Protein AF-A0A1S8T6Y0-F1 (afdb_monomer_lite)

Sequence (111 aa):
MKTNRYQKGVNKLMDFTYGDIYTCSGLDNKQRSLVTISSLVTQGTLPQLEYWFNSMLDTEEIIKTFIQLLSYIGFPRLLNAIEVAKKVFSQRGITVKIPKIKFIYLKLRLD

pLDDT: mean 76.75, std 12.47, range [40.62, 91.19]

Radius of gyration: 17.1 Å; chains: 1; bounding box: 29×28×60 Å

Secondary structure (DSSP, 8-state):
-PPPHHHHHHHHHHIIIIIIITT-TT--HHHHHHHHHHHHHHHT-HHHHHHHHHH-S-HHHHHHHHHHHHHHHHHHHHHHHHHHHHHHHHHTTPPP-----TTTTTTS---

InterPro domains:
  IPR003779 Alkyl hydroperoxide reductase AhpD/CMD-like [PF02627] (13-86)
  IPR029032 AhpD-like [G3DSA:1.20.1290.10] (4-93)
  IPR029032 AhpD-like [SSF69118] (12-97)
  IPR052512 4-carboxymuconolactone decarboxylase/NDH-1 regulator [PTHR33570] (13-92)

Structure (mmCIF, N/CA/C/O backbone):
data_AF-A0A1S8T6Y0-F1
#
_entry.id   AF-A0A1S8T6Y0-F1
#
loop_
_atom_site.group_PDB
_atom_site.id
_atom_site.type_symbol
_atom_site.label_atom_id
_atom_site.label_alt_id
_atom_site.label_comp_id
_atom_site.label_asym_id
_atom_site.label_entity_id
_atom_site.label_seq_id
_atom_site.pdbx_PDB_ins_code
_atom_site.Cartn_x
_atom_site.Cartn_y
_atom_site.Cartn_z
_atom_site.occupancy
_atom_site.B_iso_or_equiv
_atom_site.auth_seq_id
_atom_site.auth_comp_id
_atom_site.auth_asym_id
_atom_site.auth_atom_id
_atom_site.pdbx_PDB_model_num
ATOM 1 N N . MET A 1 1 ? -2.304 1.640 -39.093 1.00 51.12 1 MET A N 1
ATOM 2 C CA . MET A 1 1 ? -1.772 2.892 -38.500 1.00 51.12 1 MET A CA 1
ATOM 3 C C . MET A 1 1 ? -0.311 2.681 -38.125 1.00 51.12 1 MET A C 1
ATOM 5 O O . MET A 1 1 ? -0.027 1.704 -37.448 1.00 51.12 1 MET A O 1
ATOM 9 N N . LYS A 1 2 ? 0.620 3.527 -38.592 1.00 54.06 2 LYS A N 1
ATOM 10 C CA . LYS A 1 2 ? 2.041 3.445 -38.203 1.00 54.06 2 LYS A CA 1
ATOM 11 C C . LYS A 1 2 ? 2.207 4.057 -36.806 1.00 54.06 2 LYS A C 1
ATOM 13 O O . LYS A 1 2 ? 1.938 5.240 -36.630 1.00 54.06 2 LYS A O 1
ATOM 18 N N . THR A 1 3 ? 2.614 3.255 -35.827 1.00 60.72 3 THR A N 1
ATOM 19 C CA . THR A 1 3 ? 2.874 3.675 -34.440 1.00 60.72 3 THR A CA 1
ATOM 20 C C . THR A 1 3 ? 4.035 4.676 -34.407 1.00 60.72 3 THR A C 1
ATOM 22 O O . THR A 1 3 ? 5.099 4.405 -34.969 1.00 60.72 3 THR A O 1
ATOM 25 N N . ASN A 1 4 ? 3.851 5.847 -33.785 1.00 82.88 4 ASN A N 1
ATOM 26 C CA . ASN A 1 4 ? 4.898 6.880 -33.750 1.00 82.88 4 ASN A CA 1
ATOM 27 C C . ASN A 1 4 ? 6.030 6.509 -32.752 1.00 82.88 4 ASN A C 1
ATOM 29 O O . ASN A 1 4 ? 5.873 5.605 -31.928 1.00 82.88 4 ASN A O 1
ATOM 33 N N . ARG A 1 5 ? 7.181 7.207 -32.799 1.00 72.50 5 ARG A N 1
ATOM 34 C CA . ARG A 1 5 ? 8.342 6.948 -31.910 1.00 72.50 5 ARG A CA 1
ATOM 35 C C . ARG A 1 5 ? 8.002 6.951 -30.411 1.00 72.50 5 ARG A C 1
ATOM 37 O O . ARG A 1 5 ? 8.547 6.126 -29.687 1.00 72.50 5 ARG A O 1
ATOM 44 N N . TYR A 1 6 ? 7.118 7.839 -29.963 1.00 73.88 6 TYR A N 1
ATOM 45 C CA . TYR A 1 6 ? 6.654 7.923 -28.577 1.00 73.88 6 TYR A CA 1
ATOM 46 C C . TYR A 1 6 ? 5.845 6.684 -28.185 1.00 73.88 6 TYR A C 1
ATOM 48 O O . TYR A 1 6 ? 6.172 6.024 -27.203 1.00 73.88 6 TYR A O 1
ATOM 56 N N . GLN A 1 7 ? 4.869 6.288 -29.006 1.00 70.38 7 GLN A N 1
ATOM 57 C CA . GLN A 1 7 ? 4.090 5.067 -28.762 1.00 70.38 7 GLN A CA 1
ATOM 58 C C . GLN A 1 7 ? 4.976 3.813 -28.773 1.00 70.38 7 GLN A C 1
ATOM 60 O O . GLN A 1 7 ? 4.799 2.915 -27.958 1.00 70.38 7 GLN A O 1
ATOM 65 N N . LYS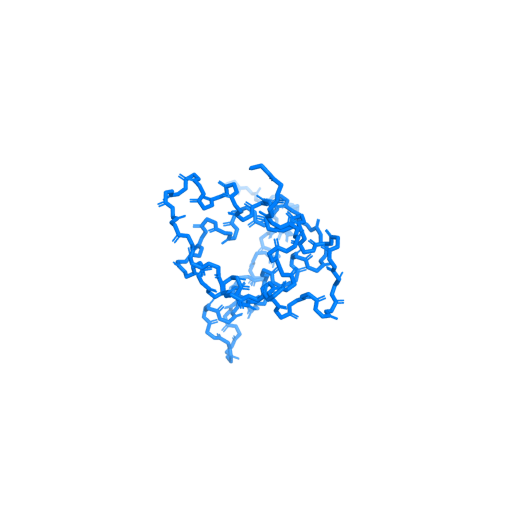 A 1 8 ? 5.989 3.771 -29.646 1.00 72.88 8 LYS A N 1
ATOM 66 C CA . LYS A 1 8 ? 6.970 2.678 -29.682 1.00 72.88 8 LYS A CA 1
ATOM 67 C C . LYS A 1 8 ? 7.828 2.618 -28.409 1.00 72.88 8 LYS A C 1
ATOM 69 O O . LYS A 1 8 ? 8.199 1.528 -27.987 1.00 72.88 8 LYS A O 1
ATOM 74 N N . GLY A 1 9 ? 8.138 3.768 -27.808 1.00 72.94 9 GLY A N 1
ATOM 75 C CA . GLY A 1 9 ? 8.833 3.855 -26.521 1.00 72.94 9 GLY A CA 1
ATOM 76 C C . GLY A 1 9 ? 7.970 3.377 -25.353 1.00 72.94 9 GLY A C 1
ATOM 77 O O . GLY A 1 9 ? 8.427 2.562 -24.559 1.00 72.94 9 GLY A O 1
ATOM 78 N N . VAL A 1 10 ? 6.709 3.814 -25.296 1.00 76.00 10 VAL A N 1
ATOM 79 C CA . VAL A 1 10 ? 5.742 3.374 -24.274 1.00 76.00 10 VAL A CA 1
ATOM 80 C C . VAL A 1 10 ? 5.494 1.866 -24.353 1.00 76.00 10 VAL A C 1
ATOM 82 O O . VAL A 1 10 ? 5.516 1.201 -23.321 1.00 76.00 10 VAL A O 1
ATOM 85 N N . ASN A 1 11 ? 5.346 1.307 -25.559 1.00 75.00 11 ASN A N 1
ATOM 86 C CA . ASN A 1 11 ? 5.161 -0.136 -25.737 1.00 75.00 11 ASN A CA 1
ATOM 87 C C . ASN A 1 11 ? 6.366 -0.931 -25.225 1.00 75.00 11 ASN A C 1
ATOM 89 O O . ASN A 1 11 ? 6.183 -1.878 -24.478 1.00 75.00 11 ASN A O 1
ATOM 93 N N . LYS A 1 12 ? 7.597 -0.492 -25.521 1.00 78.50 12 LYS A N 1
ATOM 94 C CA . LYS A 1 12 ? 8.798 -1.135 -24.962 1.00 78.50 12 LYS A CA 1
ATOM 95 C C . LYS A 1 12 ? 8.832 -1.101 -23.435 1.00 78.50 12 LYS A C 1
ATOM 97 O O . LYS A 1 12 ? 9.303 -2.049 -22.818 1.00 78.50 12 LYS A O 1
ATOM 102 N N . LEU A 1 13 ? 8.359 -0.011 -22.828 1.00 76.00 13 LEU A N 1
ATOM 103 C CA . LEU A 1 13 ? 8.288 0.105 -21.374 1.00 76.00 13 LEU A CA 1
ATOM 104 C C . LEU A 1 13 ? 7.262 -0.872 -20.789 1.00 76.00 13 LEU A C 1
ATOM 106 O O . LEU A 1 13 ? 7.548 -1.539 -19.800 1.00 76.00 13 LEU A O 1
ATOM 110 N N . MET A 1 14 ? 6.087 -0.977 -21.413 1.00 76.50 14 MET A N 1
ATOM 111 C CA . MET A 1 14 ? 5.053 -1.946 -21.043 1.00 76.50 14 MET A CA 1
ATOM 112 C C . MET A 1 14 ? 5.566 -3.383 -21.174 1.00 76.50 14 MET A C 1
ATOM 114 O O . MET A 1 14 ? 5.438 -4.148 -20.223 1.00 76.50 14 MET A O 1
ATOM 118 N N . ASP A 1 15 ? 6.196 -3.718 -22.302 1.00 77.06 15 ASP A N 1
ATOM 119 C CA . ASP A 1 15 ? 6.744 -5.051 -22.568 1.00 77.06 15 ASP A CA 1
ATOM 120 C C . ASP A 1 15 ? 7.805 -5.426 -21.523 1.00 77.06 15 ASP A C 1
ATOM 122 O O . ASP A 1 15 ? 7.764 -6.513 -20.964 1.00 77.06 15 ASP A O 1
ATOM 126 N N . PHE A 1 16 ? 8.700 -4.503 -21.166 1.00 78.94 16 PHE A N 1
ATOM 127 C CA . PHE A 1 16 ? 9.712 -4.751 -20.137 1.00 78.94 16 PHE A CA 1
ATOM 128 C C . PHE A 1 16 ? 9.103 -4.885 -18.730 1.00 78.94 16 PHE A C 1
ATOM 130 O O . PHE A 1 16 ? 9.427 -5.794 -17.967 1.00 78.94 16 PHE A O 1
ATOM 137 N N . THR A 1 17 ? 8.184 -3.988 -18.364 1.00 75.81 17 THR A N 1
ATOM 138 C CA . THR A 1 17 ? 7.636 -3.947 -16.998 1.00 75.81 17 THR A CA 1
ATOM 139 C C . THR A 1 17 ? 6.665 -5.101 -16.745 1.00 75.81 17 THR A C 1
ATOM 141 O O . THR A 1 17 ? 6.735 -5.738 -15.698 1.00 75.81 17 THR A O 1
ATOM 144 N N . TYR A 1 18 ? 5.774 -5.397 -17.695 1.00 73.94 18 TYR A N 1
ATOM 145 C CA . TYR A 1 18 ? 4.764 -6.451 -17.562 1.00 73.94 18 TYR A CA 1
ATOM 146 C C . TYR A 1 18 ? 5.201 -7.795 -18.143 1.00 73.94 18 TYR A C 1
ATOM 148 O O . TYR A 1 18 ? 4.782 -8.828 -17.626 1.00 73.94 18 TYR A O 1
ATOM 156 N N . GLY A 1 19 ? 6.034 -7.796 -19.183 1.00 75.00 19 GLY A N 1
ATOM 157 C CA . GLY A 1 19 ? 6.524 -9.009 -19.834 1.00 75.00 19 GLY A CA 1
ATOM 158 C C . GLY A 1 19 ? 7.738 -9.622 -19.147 1.00 75.00 19 GLY A C 1
ATOM 159 O O . GLY A 1 19 ? 7.749 -10.838 -18.994 1.00 75.00 19 GLY A O 1
ATOM 160 N N . ASP A 1 20 ? 8.697 -8.821 -18.665 1.00 75.94 20 ASP A N 1
ATOM 161 C CA . ASP A 1 20 ? 9.932 -9.342 -18.051 1.00 75.94 20 ASP A CA 1
ATOM 162 C C . ASP A 1 20 ? 9.911 -9.245 -16.517 1.00 75.94 20 ASP A C 1
ATOM 164 O O . ASP A 1 20 ? 10.120 -10.233 -15.813 1.00 75.94 20 ASP A O 1
ATOM 168 N N . ILE A 1 21 ? 9.625 -8.061 -15.960 1.00 78.69 21 ILE A N 1
ATOM 169 C CA . ILE A 1 21 ? 9.676 -7.855 -14.500 1.00 78.69 21 ILE A CA 1
ATOM 170 C C . ILE A 1 21 ? 8.505 -8.553 -13.808 1.00 78.69 21 ILE A C 1
ATOM 172 O O . ILE A 1 21 ? 8.695 -9.261 -12.819 1.00 78.69 21 ILE A O 1
ATOM 176 N N . TYR A 1 22 ? 7.285 -8.367 -14.314 1.00 73.62 22 TYR A N 1
ATOM 177 C CA . TYR A 1 22 ? 6.090 -8.923 -13.679 1.00 73.62 22 TYR A CA 1
ATOM 178 C C . TYR A 1 22 ? 5.949 -10.434 -13.876 1.00 73.62 22 TYR A C 1
ATOM 180 O O . TYR A 1 22 ? 5.191 -11.063 -13.146 1.00 73.62 22 TYR A O 1
ATOM 188 N N . THR A 1 23 ? 6.670 -11.039 -14.821 1.00 73.00 23 THR A N 1
ATOM 189 C CA . THR A 1 23 ? 6.725 -12.500 -14.992 1.00 73.00 23 THR A CA 1
ATOM 190 C C . THR A 1 23 ? 7.919 -13.127 -14.277 1.00 73.00 23 THR A C 1
ATOM 192 O O . THR A 1 23 ? 7.918 -14.344 -14.090 1.00 73.00 23 THR A O 1
ATOM 195 N N . CYS A 1 24 ? 8.882 -12.315 -13.816 1.00 73.44 24 CYS A N 1
ATOM 196 C CA . CYS A 1 24 ? 10.082 -12.760 -13.119 1.00 73.44 24 CYS A CA 1
ATOM 197 C C . CYS A 1 24 ? 9.726 -13.753 -12.003 1.00 73.44 24 CYS A C 1
ATOM 199 O O . CYS A 1 24 ? 8.952 -13.456 -11.081 1.00 73.44 24 CYS A O 1
ATOM 201 N N . SER A 1 25 ? 10.239 -14.975 -12.142 1.00 69.50 25 SER A N 1
ATOM 202 C CA . SER A 1 25 ? 9.971 -16.088 -11.239 1.00 69.50 25 SER A CA 1
ATOM 203 C C . SER A 1 25 ? 10.549 -15.809 -9.854 1.00 69.50 25 SER A C 1
ATOM 205 O O . SER A 1 25 ? 11.674 -15.329 -9.745 1.00 69.50 25 SER A O 1
ATOM 207 N N . GLY A 1 26 ? 9.813 -16.157 -8.799 1.00 81.12 26 GLY A N 1
ATOM 208 C CA . GLY A 1 26 ? 10.299 -16.077 -7.414 1.00 81.12 26 GLY A CA 1
ATOM 209 C C . GLY A 1 26 ? 9.381 -15.312 -6.466 1.00 81.12 26 GLY A C 1
ATOM 210 O O . GLY A 1 26 ? 9.493 -15.501 -5.260 1.00 81.12 26 GLY A O 1
ATOM 211 N N . LEU A 1 27 ? 8.448 -14.515 -6.997 1.00 84.81 27 LEU A N 1
ATOM 212 C CA . LEU A 1 27 ? 7.372 -13.906 -6.217 1.00 84.81 27 LEU A CA 1
ATOM 213 C C . LEU A 1 27 ? 6.011 -14.290 -6.789 1.00 84.81 27 LEU A C 1
ATOM 215 O O . LEU A 1 27 ? 5.797 -14.195 -7.999 1.00 84.81 27 LEU A O 1
ATOM 219 N N . ASP A 1 28 ? 5.085 -14.685 -5.922 1.00 85.94 28 ASP A N 1
ATOM 220 C CA . ASP A 1 28 ? 3.688 -14.857 -6.306 1.00 85.94 28 ASP A CA 1
ATOM 221 C C . ASP A 1 28 ? 2.991 -13.492 -6.512 1.00 85.94 28 ASP A C 1
ATOM 223 O O . ASP A 1 28 ? 3.514 -12.421 -6.181 1.00 85.94 28 ASP A O 1
ATOM 227 N N . ASN A 1 29 ? 1.787 -13.503 -7.088 1.00 82.38 29 ASN A N 1
ATOM 228 C CA . ASN A 1 29 ? 1.043 -12.271 -7.384 1.00 82.38 29 ASN A CA 1
ATOM 229 C C . ASN A 1 29 ? 0.746 -11.431 -6.133 1.00 82.38 29 ASN A C 1
ATOM 231 O O . ASN A 1 29 ? 0.676 -10.200 -6.198 1.00 82.38 29 ASN A O 1
ATOM 235 N N . LYS A 1 30 ? 0.586 -12.089 -4.986 1.00 83.69 30 LYS A N 1
ATOM 236 C CA . LYS A 1 30 ? 0.297 -11.447 -3.708 1.00 83.69 30 LYS A CA 1
ATOM 237 C C . LYS A 1 30 ? 1.539 -10.737 -3.177 1.00 83.69 30 LYS A C 1
ATOM 239 O O . LYS A 1 30 ? 1.470 -9.550 -2.871 1.00 83.69 30 LYS A O 1
ATOM 244 N N . GLN A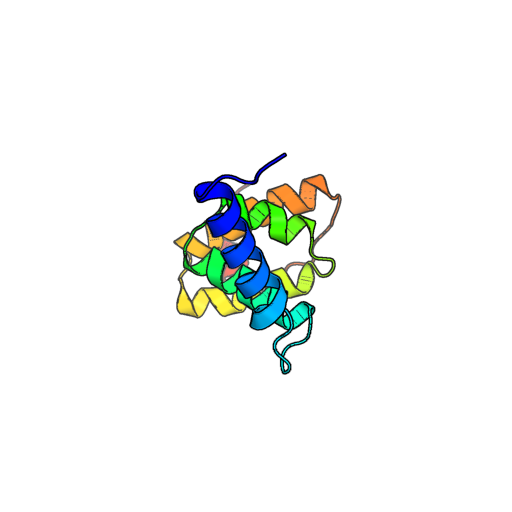 1 31 ? 2.688 -11.401 -3.180 1.00 87.06 31 GLN A N 1
ATOM 245 C CA . GLN A 1 31 ? 3.985 -10.831 -2.834 1.00 87.06 31 GLN A CA 1
ATOM 246 C C . GLN A 1 31 ? 4.336 -9.648 -3.739 1.00 87.06 31 GLN A C 1
ATOM 248 O O . GLN A 1 31 ? 4.725 -8.596 -3.236 1.00 87.06 31 GLN A O 1
ATOM 253 N N . ARG A 1 32 ? 4.125 -9.768 -5.056 1.00 86.06 32 ARG A N 1
ATOM 254 C CA . ARG A 1 32 ? 4.329 -8.658 -6.006 1.00 86.06 32 ARG A CA 1
ATOM 255 C C . ARG A 1 32 ? 3.481 -7.444 -5.639 1.00 86.06 32 ARG A C 1
ATOM 257 O O . ARG A 1 32 ? 4.000 -6.336 -5.535 1.00 86.06 32 ARG A O 1
ATOM 264 N N . SER A 1 33 ? 2.199 -7.663 -5.362 1.00 85.62 33 SER A N 1
ATOM 265 C CA . SER A 1 33 ? 1.275 -6.591 -4.986 1.00 85.62 33 SER A CA 1
ATOM 266 C C . SER A 1 33 ? 1.668 -5.929 -3.655 1.00 85.62 33 SER A C 1
ATOM 268 O O . SER A 1 33 ? 1.617 -4.704 -3.534 1.00 85.62 33 SER A O 1
ATOM 270 N N . LEU A 1 34 ? 2.123 -6.712 -2.669 1.00 87.81 34 LEU A N 1
ATOM 271 C CA . LEU A 1 34 ? 2.624 -6.197 -1.389 1.00 87.81 34 LEU A CA 1
ATOM 272 C C . LEU A 1 34 ? 3.896 -5.358 -1.554 1.00 87.81 34 LEU A C 1
ATOM 274 O O . LEU A 1 34 ? 4.013 -4.303 -0.926 1.00 87.81 34 LEU A O 1
ATOM 278 N N . VAL A 1 35 ? 4.825 -5.783 -2.416 1.00 89.75 35 VAL A N 1
ATOM 279 C CA . VAL A 1 35 ? 6.029 -5.007 -2.754 1.00 89.75 35 VAL A CA 1
ATOM 280 C C . VAL A 1 35 ? 5.638 -3.682 -3.405 1.00 89.75 35 VAL A C 1
ATOM 282 O O . VAL A 1 35 ? 6.140 -2.630 -3.005 1.00 89.75 35 VAL A O 1
ATOM 285 N N . THR A 1 36 ? 4.704 -3.705 -4.360 1.00 87.50 36 THR A N 1
ATOM 286 C CA . THR A 1 36 ? 4.244 -2.487 -5.031 1.00 87.50 36 THR A CA 1
ATOM 287 C C . THR A 1 36 ? 3.606 -1.507 -4.051 1.00 87.50 36 THR A C 1
ATOM 289 O O . THR A 1 36 ? 4.024 -0.352 -3.998 1.00 87.50 36 THR A O 1
ATOM 292 N N . ILE A 1 37 ? 2.657 -1.950 -3.222 1.00 89.12 37 ILE A N 1
ATOM 293 C CA . ILE A 1 37 ? 2.004 -1.081 -2.232 1.00 89.12 37 ILE A CA 1
ATOM 294 C C . ILE A 1 37 ? 3.017 -0.533 -1.233 1.00 89.12 37 ILE A C 1
ATOM 296 O O . ILE A 1 37 ? 3.017 0.665 -0.968 1.00 89.12 37 ILE A O 1
ATOM 300 N N . SER A 1 38 ? 3.912 -1.377 -0.717 1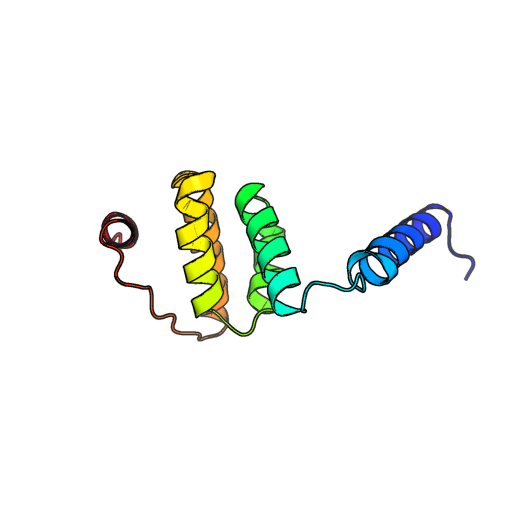.00 90.81 38 SER A N 1
ATOM 301 C CA . SER A 1 38 ? 4.940 -0.937 0.231 1.00 90.81 38 SER A CA 1
ATOM 302 C C . SER A 1 38 ? 5.820 0.161 -0.360 1.00 90.81 38 SER A C 1
ATOM 304 O O . SER A 1 38 ? 6.115 1.151 0.310 1.00 90.81 38 SER A O 1
ATOM 306 N N . SER A 1 39 ? 6.178 0.026 -1.638 1.00 91.19 39 SER A N 1
ATOM 307 C CA . SER A 1 39 ? 6.938 1.034 -2.372 1.00 91.19 39 SER A CA 1
ATOM 308 C C . SER A 1 39 ? 6.149 2.337 -2.540 1.00 91.19 39 SER A C 1
ATOM 310 O O . SER A 1 39 ? 6.669 3.407 -2.227 1.00 91.19 39 SER A O 1
ATOM 312 N N . LEU A 1 40 ? 4.877 2.262 -2.947 1.00 89.50 40 LEU A N 1
ATOM 313 C CA . LEU A 1 40 ? 4.017 3.438 -3.132 1.00 89.50 40 LEU A CA 1
ATOM 314 C C . LEU A 1 40 ? 3.771 4.196 -1.819 1.00 89.50 40 LEU A C 1
ATOM 316 O O . LEU A 1 40 ? 3.909 5.419 -1.768 1.00 89.50 40 LEU A O 1
ATOM 320 N N . VAL A 1 41 ? 3.475 3.474 -0.734 1.00 89.69 41 VAL A N 1
ATOM 321 C CA . VAL A 1 41 ? 3.311 4.059 0.606 1.00 89.69 41 VAL A CA 1
ATOM 322 C C . VAL A 1 41 ? 4.602 4.741 1.058 1.00 89.69 41 VAL A C 1
ATOM 324 O O . VAL A 1 41 ? 4.569 5.862 1.563 1.00 89.69 41 VAL A O 1
ATOM 327 N N . THR A 1 42 ? 5.750 4.098 0.838 1.00 90.94 42 THR A N 1
ATOM 328 C CA . THR A 1 42 ? 7.055 4.646 1.232 1.00 90.94 42 THR A CA 1
ATOM 329 C C . THR A 1 42 ? 7.402 5.912 0.453 1.00 90.94 42 THR A C 1
ATOM 331 O O . THR A 1 42 ? 7.910 6.871 1.042 1.00 90.94 42 THR A O 1
ATOM 334 N N . GLN A 1 43 ? 7.100 5.941 -0.846 1.00 89.94 43 GLN A N 1
ATOM 335 C CA . GLN A 1 43 ? 7.341 7.089 -1.724 1.00 89.94 43 GLN A CA 1
ATOM 336 C C . GLN A 1 43 ? 6.325 8.226 -1.531 1.00 89.94 43 GLN A C 1
ATOM 338 O O . GLN A 1 43 ? 6.609 9.359 -1.908 1.00 89.94 43 GLN A O 1
ATOM 343 N N . GLY A 1 44 ? 5.163 7.956 -0.926 1.00 82.62 44 GLY A N 1
ATOM 344 C CA . GLY A 1 44 ? 4.098 8.946 -0.743 1.00 82.62 44 GLY A CA 1
ATOM 345 C C . GLY A 1 44 ? 3.281 9.211 -2.013 1.00 82.62 44 GLY A C 1
ATOM 346 O O . GLY A 1 44 ? 2.664 10.266 -2.144 1.00 82.62 44 GLY A O 1
ATOM 347 N N . THR A 1 45 ? 3.262 8.270 -2.957 1.00 80.31 45 THR A N 1
ATOM 348 C CA . THR A 1 45 ? 2.537 8.375 -4.233 1.00 80.31 45 THR A CA 1
ATOM 349 C C . THR A 1 45 ? 1.076 7.938 -4.076 1.00 80.31 45 THR A C 1
ATOM 351 O O . THR A 1 45 ? 0.645 6.874 -4.520 1.00 80.31 45 THR A O 1
ATOM 354 N N . LEU A 1 46 ? 0.300 8.783 -3.391 1.00 74.25 46 LEU A N 1
ATOM 355 C CA . LEU A 1 46 ? -1.077 8.500 -2.964 1.00 74.25 46 LEU A CA 1
ATOM 356 C C . LEU A 1 46 ? -2.094 8.260 -4.105 1.00 74.25 46 LEU A C 1
ATOM 358 O O . LEU A 1 46 ? -2.919 7.363 -3.945 1.00 74.25 46 LEU A O 1
ATOM 362 N N . PRO A 1 47 ? -2.067 8.964 -5.260 1.00 76.31 47 PRO A N 1
ATOM 363 C CA . PRO A 1 47 ? -3.055 8.737 -6.324 1.00 76.31 47 PRO A CA 1
ATOM 364 C C . PRO A 1 47 ? -2.971 7.338 -6.944 1.00 76.31 47 PRO A C 1
ATOM 366 O O . PRO A 1 47 ? -3.987 6.718 -7.242 1.00 76.31 47 PRO A O 1
ATOM 369 N N . GLN A 1 48 ? -1.756 6.808 -7.111 1.00 74.69 48 GLN A N 1
ATOM 370 C CA . GLN A 1 48 ? -1.553 5.449 -7.615 1.00 74.69 48 GLN A CA 1
ATOM 371 C C . GLN A 1 48 ? -2.004 4.397 -6.593 1.00 74.69 48 GLN A C 1
ATOM 373 O O . GLN A 1 48 ? -2.426 3.306 -6.972 1.00 74.69 48 GLN A O 1
ATOM 378 N N . LEU A 1 49 ? -1.944 4.730 -5.304 1.00 79.25 49 LEU A N 1
ATOM 379 C CA . LEU A 1 49 ? -2.300 3.848 -4.198 1.00 79.25 49 LEU A CA 1
ATOM 380 C C . LEU A 1 49 ? -3.779 3.418 -4.240 1.00 79.25 49 LEU A C 1
ATOM 382 O O . LEU A 1 49 ? -4.090 2.261 -3.957 1.00 79.25 49 LEU A O 1
ATOM 386 N N . GLU A 1 50 ? -4.679 4.313 -4.668 1.00 79.44 50 GLU A N 1
ATOM 387 C CA . GLU A 1 50 ? -6.113 4.017 -4.805 1.00 79.44 50 GLU A CA 1
ATOM 388 C C . GLU A 1 50 ? -6.381 2.863 -5.783 1.00 79.44 50 GLU A C 1
ATOM 390 O O . GLU A 1 50 ? -7.180 1.970 -5.493 1.00 79.44 50 GLU A O 1
ATOM 395 N N . TYR A 1 51 ? -5.690 2.836 -6.926 1.00 81.50 51 TYR A N 1
ATOM 396 C CA . TYR A 1 51 ? -5.839 1.766 -7.919 1.00 81.50 51 TYR A CA 1
ATOM 397 C C . TYR A 1 51 ? -5.432 0.399 -7.350 1.00 81.50 51 TYR A C 1
ATOM 399 O O . TYR A 1 51 ? -6.142 -0.599 -7.517 1.00 81.50 51 TYR A O 1
ATOM 407 N N . TRP A 1 52 ? -4.314 0.352 -6.623 1.00 79.88 52 TRP A N 1
ATOM 408 C CA . TRP A 1 52 ? -3.813 -0.890 -6.036 1.00 79.88 52 TRP A CA 1
ATOM 409 C C . TRP A 1 52 ? -4.719 -1.415 -4.918 1.00 79.88 52 TRP A C 1
ATOM 411 O O . TRP A 1 52 ? -4.969 -2.619 -4.860 1.00 79.88 52 TRP A O 1
ATOM 421 N N . PHE A 1 53 ? -5.301 -0.540 -4.091 1.00 79.88 53 PHE A N 1
ATOM 422 C CA . PHE A 1 53 ? -6.278 -0.963 -3.078 1.00 79.88 53 PHE A CA 1
ATOM 423 C C . PHE A 1 53 ? -7.596 -1.451 -3.661 1.00 79.88 53 PHE A C 1
ATOM 425 O O . PHE A 1 53 ? -8.230 -2.313 -3.058 1.00 79.88 53 PHE A O 1
ATOM 432 N N . ASN A 1 54 ? -8.010 -0.950 -4.824 1.00 77.12 54 ASN A N 1
ATOM 433 C CA . ASN A 1 54 ? -9.176 -1.487 -5.523 1.00 77.12 54 ASN A CA 1
ATOM 434 C C . ASN A 1 54 ? -8.916 -2.887 -6.094 1.00 77.12 54 ASN A C 1
ATOM 436 O O . ASN A 1 54 ? -9.818 -3.720 -6.116 1.00 77.12 54 ASN A O 1
ATOM 440 N N . SER A 1 55 ? -7.678 -3.154 -6.507 1.00 76.19 55 SER A N 1
ATOM 441 C CA . SER A 1 55 ? -7.294 -4.402 -7.173 1.00 76.19 55 SER A CA 1
ATOM 442 C C . SER A 1 55 ? -7.028 -5.560 -6.200 1.00 76.19 55 SER A C 1
ATOM 444 O O . SER A 1 55 ? -7.066 -6.723 -6.595 1.00 76.19 55 SER A O 1
ATOM 446 N N . MET A 1 56 ? -6.760 -5.268 -4.924 1.00 73.25 56 MET A N 1
ATOM 447 C CA . MET A 1 56 ? -6.474 -6.287 -3.912 1.00 73.25 56 MET A CA 1
ATOM 448 C C . MET A 1 56 ? -7.732 -6.891 -3.274 1.00 73.25 56 MET A C 1
ATOM 450 O O . MET A 1 56 ? -8.731 -6.209 -3.030 1.00 73.25 56 MET A O 1
ATOM 454 N N . LEU A 1 57 ? -7.648 -8.185 -2.953 1.00 65.06 57 LEU A N 1
ATOM 455 C CA . LEU A 1 57 ? -8.723 -8.947 -2.311 1.00 65.06 57 LEU A CA 1
ATOM 456 C C . LEU A 1 57 ? -8.567 -9.045 -0.785 1.00 65.06 57 LEU A C 1
ATOM 458 O O . LEU A 1 57 ? -9.576 -9.095 -0.090 1.00 65.06 57 LEU A O 1
ATOM 462 N N . ASP A 1 58 ? -7.336 -9.040 -0.260 1.00 81.44 58 ASP A N 1
ATOM 463 C CA . ASP A 1 58 ? -7.074 -9.220 1.174 1.00 81.44 58 ASP A CA 1
ATOM 464 C C . ASP A 1 58 ? -6.738 -7.891 1.864 1.00 81.44 58 ASP A C 1
ATOM 466 O O . ASP A 1 58 ? -5.606 -7.402 1.848 1.00 81.44 58 ASP A O 1
ATOM 470 N N . THR A 1 59 ? -7.750 -7.282 2.477 1.00 77.81 59 THR A N 1
ATOM 471 C CA . THR A 1 59 ? -7.596 -6.015 3.200 1.00 77.81 59 THR A CA 1
ATOM 472 C C . THR A 1 59 ? -6.889 -6.159 4.544 1.00 77.81 59 THR A C 1
ATOM 474 O O . THR A 1 59 ? -6.304 -5.188 5.024 1.00 77.81 59 THR A O 1
ATOM 477 N N . GLU A 1 60 ? -6.925 -7.339 5.172 1.00 80.12 60 GLU A N 1
ATOM 478 C CA . GLU A 1 60 ? -6.262 -7.543 6.465 1.00 80.12 60 GLU A CA 1
ATOM 479 C C . GLU A 1 60 ? -4.742 -7.546 6.308 1.00 80.12 60 GLU A C 1
ATOM 481 O O . GLU A 1 60 ? -4.018 -7.003 7.147 1.00 80.12 60 GLU A O 1
ATOM 486 N N . GLU A 1 61 ? -4.244 -8.114 5.214 1.00 83.38 61 GLU A N 1
ATOM 487 C CA . GLU A 1 61 ? -2.816 -8.109 4.913 1.00 83.38 61 GLU A CA 1
ATOM 488 C C . GLU A 1 61 ? -2.268 -6.728 4.610 1.00 83.38 61 GLU A C 1
ATOM 490 O O . GLU A 1 61 ? -1.196 -6.394 5.111 1.00 83.38 61 GLU A O 1
ATOM 495 N N . ILE A 1 62 ? -3.025 -5.891 3.897 1.00 83.12 62 ILE A N 1
ATOM 496 C CA . ILE A 1 62 ? -2.652 -4.486 3.682 1.00 83.12 62 ILE A CA 1
ATOM 497 C C . ILE A 1 62 ? -2.419 -3.795 5.031 1.00 83.12 62 ILE A C 1
ATOM 499 O O . ILE A 1 62 ? -1.408 -3.116 5.217 1.00 83.12 62 ILE A O 1
ATOM 503 N N . ILE A 1 63 ? -3.309 -4.012 6.007 1.00 82.50 63 ILE A N 1
ATOM 504 C CA . ILE A 1 63 ? -3.152 -3.429 7.344 1.00 82.50 63 ILE A CA 1
ATOM 505 C C . ILE A 1 63 ? -1.918 -3.987 8.064 1.00 82.50 63 ILE A C 1
ATOM 507 O O . ILE A 1 63 ? -1.179 -3.219 8.682 1.00 82.50 63 ILE A O 1
ATOM 511 N N . LYS A 1 64 ? -1.647 -5.294 7.978 1.00 84.00 64 LYS A N 1
ATOM 512 C CA . LYS A 1 64 ? -0.429 -5.887 8.563 1.00 84.00 64 LYS A CA 1
ATOM 513 C C . LYS A 1 64 ? 0.838 -5.297 7.939 1.00 84.00 64 LYS A C 1
ATOM 515 O O . LYS A 1 64 ? 1.778 -4.968 8.661 1.00 84.00 64 LYS A O 1
ATOM 520 N N . THR A 1 65 ? 0.849 -5.085 6.627 1.00 88.25 65 THR A N 1
ATOM 521 C CA . THR A 1 65 ? 1.956 -4.426 5.926 1.00 88.25 65 THR A CA 1
ATOM 522 C C . THR A 1 65 ? 2.129 -2.984 6.381 1.00 88.25 65 THR A C 1
ATOM 524 O O . THR A 1 65 ? 3.246 -2.564 6.651 1.00 88.25 65 THR A O 1
ATOM 527 N N . PHE A 1 66 ? 1.044 -2.232 6.552 1.00 85.94 66 PHE A N 1
ATOM 528 C CA . PHE A 1 66 ? 1.090 -0.867 7.079 1.00 85.94 66 PHE A CA 1
ATOM 529 C C . PHE A 1 66 ? 1.700 -0.793 8.479 1.00 85.94 66 PHE A C 1
ATOM 531 O O . PHE A 1 66 ? 2.541 0.062 8.750 1.00 85.94 66 PHE A O 1
ATOM 538 N N . ILE A 1 67 ? 1.311 -1.717 9.356 1.00 83.88 67 ILE A N 1
ATOM 539 C CA . ILE A 1 67 ? 1.881 -1.835 10.700 1.00 83.88 67 ILE A CA 1
ATOM 540 C C . ILE A 1 67 ? 3.392 -2.060 10.620 1.00 83.88 67 ILE A C 1
ATOM 542 O O . ILE A 1 67 ? 4.142 -1.404 11.337 1.00 83.88 67 ILE A O 1
ATOM 546 N N . GLN A 1 68 ? 3.839 -2.945 9.730 1.00 88.69 68 GLN A N 1
ATOM 547 C CA . GLN A 1 68 ? 5.261 -3.202 9.523 1.00 88.69 68 GLN A CA 1
ATOM 548 C C . GLN A 1 68 ? 5.981 -1.962 8.969 1.00 88.69 68 GLN A C 1
ATOM 550 O O . GLN A 1 68 ? 7.064 -1.614 9.438 1.00 88.69 68 GLN A O 1
ATOM 555 N N . LEU A 1 69 ? 5.360 -1.254 8.018 1.00 90.12 69 LEU A N 1
ATOM 556 C CA . LEU A 1 69 ? 5.897 -0.036 7.408 1.00 90.12 69 LEU A CA 1
ATOM 557 C C . LEU A 1 69 ? 6.088 1.106 8.408 1.00 90.12 69 LEU A C 1
ATOM 559 O O . LEU A 1 69 ? 6.999 1.913 8.217 1.00 90.12 69 LEU A O 1
ATOM 563 N N . LEU A 1 70 ? 5.293 1.152 9.484 1.00 87.31 70 LEU A N 1
ATOM 564 C CA . LEU A 1 70 ? 5.387 2.178 10.526 1.00 87.31 70 LEU A CA 1
ATOM 565 C C . LEU A 1 70 ? 6.822 2.359 11.041 1.00 87.31 70 LEU A C 1
ATOM 567 O O . LEU A 1 70 ? 7.265 3.493 11.219 1.00 87.31 70 LEU A O 1
ATOM 571 N N . SER A 1 71 ? 7.553 1.257 11.220 1.00 86.75 71 SER A N 1
ATOM 572 C CA . SER A 1 71 ? 8.937 1.257 11.710 1.00 86.75 71 SER A CA 1
ATOM 573 C C . SER A 1 71 ? 9.937 1.880 10.733 1.00 86.75 71 SER A C 1
ATOM 575 O O . SER A 1 71 ? 10.982 2.357 11.161 1.00 86.75 71 SER A O 1
ATOM 577 N N . TYR A 1 72 ? 9.635 1.884 9.432 1.00 90.06 72 TYR A N 1
ATOM 578 C CA . TYR A 1 72 ? 10.560 2.340 8.388 1.00 90.06 72 TYR A CA 1
ATOM 579 C C . TYR A 1 72 ? 10.261 3.759 7.908 1.00 90.06 72 TYR A C 1
ATOM 581 O O . TYR A 1 72 ? 11.179 4.492 7.550 1.00 90.06 72 TYR A O 1
ATOM 589 N N . ILE A 1 73 ? 8.984 4.150 7.876 1.00 90.12 73 ILE A N 1
ATOM 590 C CA . ILE A 1 73 ? 8.550 5.419 7.264 1.00 90.12 73 ILE A CA 1
ATOM 591 C C . ILE A 1 73 ? 7.988 6.422 8.278 1.00 90.12 73 ILE A C 1
ATOM 593 O O . ILE A 1 73 ? 7.757 7.584 7.934 1.00 90.12 73 ILE A O 1
ATOM 597 N N . GLY A 1 74 ? 7.750 5.979 9.515 1.00 85.50 74 GLY A N 1
ATOM 598 C CA . GLY A 1 74 ? 7.153 6.777 10.578 1.00 85.50 74 GLY A CA 1
ATOM 599 C C . GLY A 1 74 ? 5.658 7.066 10.390 1.00 85.50 74 GLY A C 1
ATOM 600 O O . GLY A 1 74 ? 5.026 6.723 9.390 1.00 85.50 74 GLY A O 1
ATOM 601 N N . PHE A 1 75 ? 5.075 7.734 11.386 1.00 82.94 75 PHE A N 1
ATOM 602 C CA . PHE A 1 75 ? 3.638 8.025 11.426 1.00 82.94 75 PHE A CA 1
ATOM 603 C C . PHE A 1 75 ? 3.119 8.910 10.279 1.00 82.94 75 PHE A C 1
ATOM 605 O O . PHE A 1 75 ? 2.069 8.570 9.741 1.00 82.94 75 PHE A O 1
ATOM 612 N N . PRO A 1 76 ? 3.776 10.019 9.875 1.00 84.44 76 PRO A N 1
ATOM 613 C CA . PRO A 1 76 ? 3.172 10.960 8.926 1.00 84.44 76 PRO A CA 1
ATOM 614 C C . PRO A 1 76 ? 2.817 10.325 7.577 1.00 84.44 76 PRO A C 1
ATOM 616 O O . PRO A 1 76 ? 1.701 10.486 7.095 1.00 84.44 76 PRO A O 1
ATOM 619 N N . ARG A 1 77 ? 3.738 9.546 6.994 1.00 84.81 77 ARG A N 1
ATOM 620 C CA . ARG A 1 77 ? 3.502 8.882 5.702 1.00 84.81 77 ARG A CA 1
ATOM 621 C C . ARG A 1 77 ? 2.480 7.761 5.817 1.00 84.81 77 ARG A C 1
ATOM 623 O O . ARG A 1 77 ? 1.647 7.597 4.929 1.00 84.81 77 ARG A O 1
ATOM 630 N N . LEU A 1 78 ? 2.516 7.021 6.925 1.00 85.75 78 LEU A N 1
ATOM 631 C CA . LEU A 1 78 ? 1.583 5.926 7.139 1.00 85.75 78 LEU A CA 1
ATOM 632 C C . LEU A 1 78 ? 0.139 6.414 7.288 1.00 85.75 78 LEU A C 1
ATOM 634 O O . LEU A 1 78 ? -0.770 5.802 6.736 1.00 85.75 78 LEU A O 1
ATOM 638 N N . LEU A 1 79 ? -0.078 7.514 8.013 1.00 83.88 79 LEU A N 1
ATOM 639 C CA . LEU A 1 79 ? -1.415 8.075 8.220 1.00 83.88 79 LEU A CA 1
ATOM 640 C C . LEU A 1 79 ? -2.067 8.473 6.893 1.00 83.88 79 LEU A C 1
ATOM 642 O O . LEU A 1 79 ? -3.209 8.090 6.654 1.00 83.88 79 LEU A O 1
ATOM 646 N N . ASN A 1 80 ? -1.316 9.115 5.997 1.00 85.75 80 ASN A N 1
ATOM 647 C CA . ASN A 1 80 ? -1.809 9.467 4.664 1.00 85.75 80 ASN A CA 1
ATOM 648 C C . ASN A 1 80 ? -2.239 8.222 3.867 1.00 85.75 80 ASN A C 1
ATOM 650 O O . ASN A 1 80 ? -3.286 8.214 3.225 1.00 85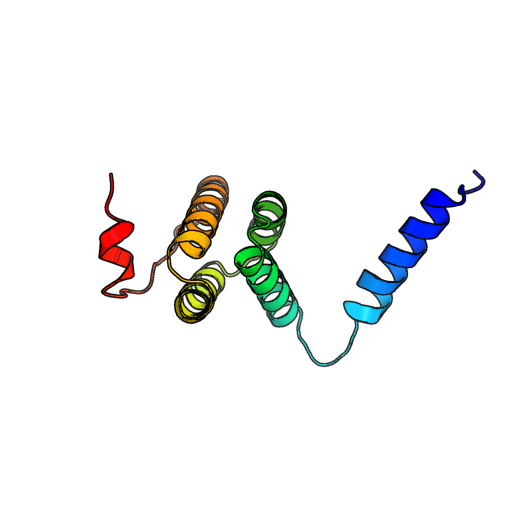.75 80 ASN A O 1
ATOM 654 N N . ALA A 1 81 ? -1.458 7.138 3.929 1.00 84.62 81 ALA A N 1
ATOM 655 C CA . ALA A 1 81 ? -1.815 5.881 3.272 1.00 84.62 81 ALA A CA 1
ATOM 656 C C . ALA A 1 81 ? -3.066 5.229 3.888 1.00 84.62 81 ALA A C 1
ATOM 658 O O . ALA A 1 81 ? -3.896 4.676 3.164 1.00 84.62 81 ALA A O 1
ATOM 659 N N . ILE A 1 82 ? -3.228 5.318 5.213 1.00 84.31 82 ILE A N 1
ATOM 660 C CA . ILE A 1 82 ? -4.414 4.820 5.919 1.00 84.31 82 ILE A CA 1
ATOM 661 C C . ILE A 1 82 ? -5.669 5.592 5.507 1.00 84.31 82 ILE A C 1
ATOM 663 O O . ILE A 1 82 ? -6.710 4.969 5.316 1.00 84.31 82 ILE A O 1
ATOM 667 N N . GLU A 1 83 ? -5.602 6.913 5.351 1.00 84.19 83 GLU A N 1
ATOM 668 C CA . GLU A 1 83 ? -6.748 7.714 4.896 1.00 84.19 83 GLU A CA 1
ATOM 669 C C . GLU A 1 83 ? -7.223 7.288 3.504 1.00 84.19 83 GLU A C 1
ATOM 671 O O . GLU A 1 83 ? -8.419 7.067 3.291 1.00 84.19 83 GLU A O 1
ATOM 676 N N . VAL A 1 84 ? -6.285 7.067 2.580 1.00 85.75 84 VAL A N 1
ATOM 677 C CA . VAL A 1 84 ? -6.594 6.556 1.238 1.00 85.75 84 VAL A CA 1
ATOM 678 C C . VAL A 1 84 ? -7.198 5.150 1.306 1.00 85.75 84 VAL A C 1
ATOM 680 O O . VAL A 1 84 ? -8.216 4.881 0.666 1.00 85.75 84 VAL A O 1
ATOM 683 N N . ALA A 1 85 ? -6.630 4.259 2.123 1.00 84.50 85 ALA A N 1
ATOM 684 C CA . ALA A 1 85 ? -7.164 2.911 2.313 1.00 84.50 85 ALA A CA 1
ATOM 685 C C . ALA A 1 85 ? -8.589 2.937 2.890 1.00 84.50 85 ALA A C 1
ATOM 687 O O . ALA A 1 85 ? -9.471 2.255 2.373 1.00 84.50 85 ALA A O 1
ATOM 688 N N . LYS A 1 86 ? -8.849 3.775 3.905 1.00 82.81 86 LYS A N 1
ATOM 689 C CA . LYS A 1 86 ? -10.186 3.972 4.490 1.00 82.81 86 LYS A CA 1
ATOM 690 C C . LYS A 1 86 ? -11.203 4.407 3.436 1.00 82.81 86 LYS A C 1
ATOM 692 O O . LYS A 1 86 ? -12.292 3.837 3.381 1.00 82.81 86 LYS A O 1
AT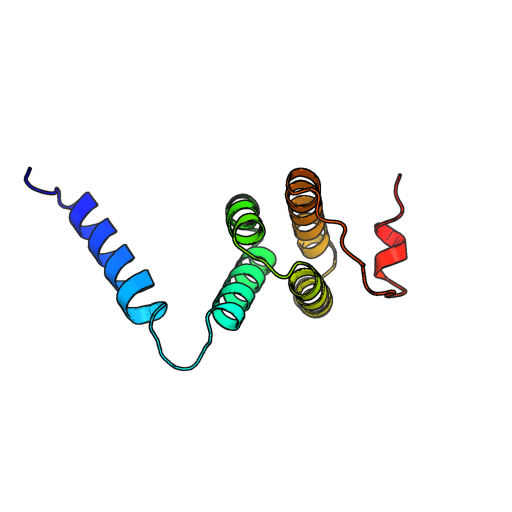OM 697 N N . LYS A 1 87 ? -10.850 5.384 2.593 1.00 85.00 87 LYS A N 1
ATOM 698 C CA . LYS A 1 87 ? -11.711 5.866 1.504 1.00 85.00 87 LYS A CA 1
ATOM 699 C C . LYS A 1 87 ? -12.084 4.727 0.550 1.00 85.00 87 LYS A C 1
ATOM 701 O O . LYS A 1 87 ? -13.268 4.510 0.304 1.00 85.00 87 LYS A O 1
ATOM 706 N N . VAL A 1 88 ? -11.097 3.969 0.067 1.00 86.19 88 VAL A N 1
ATOM 707 C CA . VAL A 1 88 ? -11.323 2.861 -0.878 1.00 86.19 88 VAL A CA 1
ATOM 708 C C . VAL A 1 88 ? -12.119 1.721 -0.238 1.00 86.19 88 VAL A C 1
ATOM 710 O O . VAL A 1 88 ? -13.056 1.203 -0.841 1.00 86.19 88 VAL A O 1
ATOM 713 N N . PHE A 1 89 ? -11.798 1.331 0.996 1.00 85.12 89 PHE A N 1
ATOM 714 C CA . PHE A 1 89 ? -12.506 0.246 1.683 1.00 85.12 89 PHE A CA 1
ATOM 715 C C . PHE A 1 89 ? -13.961 0.605 1.982 1.00 85.12 89 PHE A C 1
ATOM 717 O O . PHE A 1 89 ? -14.837 -0.234 1.781 1.00 85.12 89 PHE A O 1
ATOM 724 N N . SER A 1 90 ? -14.227 1.857 2.366 1.00 84.75 90 SER A N 1
ATOM 725 C CA . SER A 1 90 ? -15.588 2.373 2.540 1.00 84.75 90 SER A CA 1
ATOM 726 C C . SER A 1 90 ? -16.384 2.311 1.231 1.00 84.75 90 SER A C 1
ATOM 728 O O . SER A 1 90 ? -17.483 1.760 1.205 1.00 84.75 90 SER A O 1
ATOM 730 N N . GLN A 1 91 ? -15.797 2.758 0.114 1.00 86.25 91 GLN A N 1
ATOM 731 C CA . GLN A 1 91 ? -16.426 2.679 -1.213 1.00 86.25 91 GLN A CA 1
ATOM 732 C C . GLN A 1 91 ? -16.734 1.240 -1.650 1.00 86.25 91 GLN A C 1
ATOM 734 O O . GLN A 1 91 ? -17.714 1.006 -2.353 1.00 86.25 91 GLN A O 1
ATOM 739 N N . ARG A 1 92 ? -15.918 0.270 -1.224 1.00 83.56 92 ARG A N 1
ATOM 740 C CA . ARG A 1 92 ? -16.111 -1.158 -1.514 1.00 83.56 92 ARG A CA 1
ATOM 741 C C . ARG A 1 92 ? -17.028 -1.874 -0.513 1.00 83.56 92 ARG A C 1
ATOM 743 O O . ARG A 1 92 ? -17.261 -3.068 -0.678 1.00 83.56 92 ARG A O 1
ATOM 750 N N . GLY A 1 93 ? -17.517 -1.193 0.527 1.00 83.50 93 GLY A N 1
ATOM 751 C CA . GLY A 1 93 ? -18.309 -1.810 1.598 1.00 83.50 93 GLY A CA 1
ATOM 752 C C . GLY A 1 93 ? -17.522 -2.815 2.449 1.00 83.50 93 GLY A C 1
ATOM 753 O O . GLY A 1 93 ? -18.112 -3.707 3.058 1.00 83.50 93 GLY A O 1
ATOM 754 N N . ILE A 1 94 ? -16.190 -2.710 2.484 1.00 80.56 94 ILE A N 1
ATOM 755 C CA . ILE A 1 94 ? -15.328 -3.648 3.207 1.00 80.56 94 ILE A CA 1
ATOM 756 C C . ILE A 1 94 ? -15.148 -3.172 4.646 1.00 80.56 94 ILE A C 1
ATOM 758 O O . ILE A 1 94 ? -14.612 -2.095 4.908 1.00 80.56 94 ILE A O 1
ATOM 762 N N . THR A 1 95 ? -15.544 -4.017 5.597 1.00 73.31 95 THR A N 1
ATOM 763 C CA . THR A 1 95 ? -15.261 -3.797 7.018 1.00 73.31 95 THR A CA 1
ATOM 764 C C . THR A 1 95 ? -13.917 -4.416 7.364 1.00 73.31 95 THR A C 1
ATOM 766 O O . THR A 1 95 ? -13.766 -5.635 7.300 1.00 73.31 95 THR A O 1
ATOM 769 N N . VAL A 1 96 ? -12.943 -3.597 7.767 1.00 67.19 96 VAL A N 1
ATOM 770 C CA . VAL A 1 96 ? -11.620 -4.107 8.141 1.00 67.19 96 VAL A CA 1
ATOM 771 C C . VAL A 1 96 ? -11.480 -4.239 9.651 1.00 67.19 96 VAL A C 1
ATOM 773 O O . VAL A 1 96 ? -11.697 -3.290 10.406 1.00 67.19 96 VAL A O 1
ATOM 776 N N . LYS A 1 97 ? -11.058 -5.422 10.103 1.00 64.56 97 LYS A N 1
ATOM 777 C CA . LYS A 1 97 ? -10.675 -5.658 11.495 1.00 64.56 97 LYS A CA 1
ATOM 778 C C . LYS A 1 97 ? -9.254 -5.150 11.713 1.00 64.56 97 LYS A C 1
ATOM 780 O O . LYS A 1 97 ? -8.281 -5.801 11.349 1.00 64.56 97 LYS A O 1
ATOM 785 N N . ILE A 1 98 ? -9.131 -3.968 12.308 1.00 61.66 98 ILE A N 1
ATOM 786 C CA . ILE A 1 98 ? -7.823 -3.401 12.647 1.00 61.66 98 ILE A CA 1
ATOM 787 C C . ILE A 1 98 ? -7.238 -4.197 13.828 1.00 61.66 98 ILE A C 1
ATOM 789 O O . ILE A 1 98 ? -7.902 -4.302 14.867 1.00 61.66 98 ILE A O 1
ATOM 793 N N . PRO A 1 99 ? -6.013 -4.750 13.713 1.00 58.44 99 PRO A N 1
ATOM 794 C CA . PRO A 1 99 ? -5.349 -5.429 14.816 1.00 58.44 99 PRO A CA 1
ATOM 795 C C . PRO A 1 99 ? -5.233 -4.503 16.023 1.00 58.44 99 PRO A C 1
ATOM 797 O O . PRO A 1 99 ? -4.898 -3.324 15.879 1.00 58.44 99 PRO A O 1
ATOM 800 N N . LYS A 1 100 ? -5.484 -5.038 17.224 1.00 53.25 100 LYS A N 1
ATOM 801 C CA . LYS A 1 100 ? -5.438 -4.248 18.453 1.00 53.25 100 LYS A CA 1
ATOM 802 C C . LYS A 1 100 ? -3.998 -3.857 18.822 1.00 53.25 100 LYS A C 1
ATOM 804 O O . LYS A 1 100 ? -3.396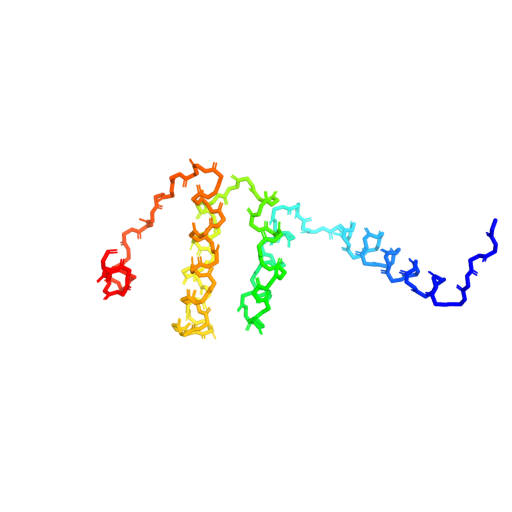 -4.467 19.698 1.00 53.25 100 LYS A O 1
ATOM 809 N N . ILE A 1 101 ? -3.436 -2.835 18.179 1.00 55.72 101 ILE A N 1
ATOM 810 C CA . ILE A 1 101 ? -2.106 -2.303 18.504 1.00 55.72 101 ILE A CA 1
ATOM 811 C C . ILE A 1 101 ? -2.275 -1.025 19.314 1.00 55.72 101 ILE A C 1
ATOM 813 O O . ILE A 1 101 ? -2.809 -0.030 18.824 1.00 55.72 101 ILE A O 1
ATOM 817 N N . LYS A 1 102 ? -1.788 -1.055 20.562 1.00 53.03 102 LYS A N 1
ATOM 818 C CA . LYS A 1 102 ? -1.910 0.012 21.576 1.00 53.03 102 LYS A CA 1
ATOM 819 C C . LYS A 1 102 ? -1.591 1.424 21.049 1.00 53.03 102 LYS A C 1
ATOM 821 O O . LYS A 1 102 ? -2.187 2.382 21.520 1.00 53.03 102 LYS A O 1
ATOM 826 N N . PHE A 1 103 ? -0.698 1.545 20.062 1.00 53.91 103 PHE A N 1
ATOM 827 C CA . PHE A 1 103 ? -0.252 2.822 19.491 1.00 53.91 103 PHE A CA 1
ATOM 828 C C . PHE A 1 103 ? -1.113 3.357 18.334 1.00 53.91 103 PHE A C 1
ATOM 830 O O . PHE A 1 103 ? -1.209 4.567 18.155 1.00 53.91 103 PHE A O 1
ATOM 837 N N . ILE A 1 104 ? -1.774 2.487 17.564 1.00 53.34 104 ILE A N 1
ATOM 838 C CA . ILE A 1 104 ? -2.605 2.897 16.417 1.00 53.34 104 ILE A CA 1
ATOM 839 C C . ILE A 1 104 ? -3.938 3.497 16.898 1.00 53.34 104 ILE A C 1
ATOM 841 O O . ILE A 1 104 ? -4.441 4.462 16.321 1.00 53.34 104 ILE A O 1
ATOM 845 N N . TYR A 1 105 ? -4.471 3.000 18.019 1.00 49.38 105 TYR A N 1
ATOM 846 C CA . TYR A 1 105 ? -5.693 3.538 18.630 1.00 49.38 105 TYR A CA 1
ATOM 847 C C . TYR A 1 105 ? -5.581 4.982 19.107 1.00 49.38 105 TYR A C 1
ATOM 849 O O . TYR A 1 105 ? -6.599 5.664 19.168 1.00 49.38 105 TYR A O 1
ATOM 857 N N . LEU A 1 106 ? -4.376 5.459 19.435 1.00 44.53 106 LEU A N 1
ATOM 858 C CA . LEU A 1 106 ? -4.207 6.798 19.997 1.00 44.53 106 LEU A CA 1
ATOM 859 C C . LEU A 1 106 ? -4.418 7.911 18.953 1.00 44.53 106 LEU A C 1
ATOM 861 O O . LEU A 1 106 ? -4.634 9.054 19.334 1.00 44.53 106 LEU A O 1
ATOM 865 N N . LYS A 1 107 ? -4.384 7.586 17.649 1.00 48.03 107 LYS A N 1
ATOM 866 C CA . LYS A 1 107 ? -4.568 8.560 16.555 1.00 48.03 107 LYS A CA 1
ATOM 867 C C . LYS A 1 107 ? -5.655 8.194 15.536 1.00 48.03 107 LYS A C 1
ATOM 869 O O . LYS A 1 107 ? -6.045 9.044 14.751 1.00 48.03 107 LYS A O 1
ATOM 874 N N . LEU A 1 108 ? -6.175 6.960 15.557 1.00 48.12 108 LEU A N 1
ATOM 875 C CA . LEU A 1 108 ? -7.384 6.580 14.804 1.00 48.12 108 LEU A CA 1
ATOM 876 C C . LEU A 1 108 ? -8.693 6.884 15.550 1.00 48.12 108 LEU A C 1
ATOM 878 O O . LEU A 1 108 ? -9.762 6.579 15.031 1.00 48.12 108 LEU A O 1
ATOM 882 N N . ARG A 1 109 ? -8.605 7.470 16.748 1.00 42.38 109 ARG A N 1
ATOM 883 C CA . ARG A 1 109 ? -9.729 7.980 17.533 1.00 42.38 109 ARG A CA 1
ATOM 884 C C . ARG A 1 109 ? -9.708 9.510 17.495 1.00 42.38 109 ARG A C 1
ATOM 886 O O . ARG A 1 109 ? -9.357 10.150 18.477 1.00 42.38 109 ARG A O 1
ATOM 893 N N . LEU A 1 110 ? -10.006 10.065 16.329 1.00 43.19 110 LEU A N 1
ATOM 894 C CA . LEU A 1 110 ? -10.531 11.417 16.187 1.00 43.19 110 LEU A CA 1
ATOM 895 C C . LEU A 1 110 ? -11.739 11.258 15.265 1.00 43.19 110 LEU A C 1
ATOM 897 O O . LEU A 1 110 ? -11.568 10.910 14.098 1.00 43.19 110 LEU A O 1
ATOM 901 N N . ASP A 1 111 ? -12.891 11.397 15.918 1.00 40.62 111 ASP A N 1
ATOM 902 C CA . ASP A 1 111 ? -14.282 11.463 15.458 1.00 40.62 111 ASP A CA 1
ATOM 903 C C . ASP A 1 111 ? -14.854 10.261 14.680 1.00 40.62 111 ASP A C 1
ATOM 905 O O . ASP A 1 111 ? -14.531 10.048 13.490 1.00 40.62 111 ASP A O 1
#

Organism: NCBI:txid29367

Foldseek 3Di:
DDQDPVSVVVVVVCCCVCVPVVVDPDDDPVRVLLVVLLVCLQVLVLVVLLVSLLVDDDPQVVLVSLVVSCVVRNDPSSVSSVVSNVVNCVVVVHDYDRPPDVVVVVPVPDD